Protein AF-A0A5P1FHE4-F1 (afdb_monomer)

Radius of gyration: 24.27 Å; Cα contacts (8 Å, |Δi|>4): 97; chains: 1; bounding box: 80×52×45 Å

Structure (mmCIF, N/CA/C/O backbone):
data_AF-A0A5P1FHE4-F1
#
_entry.id   AF-A0A5P1FHE4-F1
#
loop_
_atom_site.group_PDB
_atom_site.id
_atom_site.type_symbol
_atom_site.label_atom_id
_atom_site.label_alt_id
_atom_site.label_comp_id
_atom_site.label_asym_id
_atom_site.label_entity_id
_atom_site.label_seq_id
_atom_site.pdbx_PDB_ins_code
_atom_site.Cartn_x
_atom_site.Cartn_y
_atom_site.Cartn_z
_atom_site.occupancy
_atom_site.B_iso_or_equiv
_atom_site.auth_seq_id
_atom_site.auth_comp_id
_atom_site.auth_asym_id
_atom_site.auth_atom_id
_atom_site.pdbx_PDB_model_num
ATOM 1 N N . MET A 1 1 ? 59.623 37.593 -11.892 1.00 47.09 1 MET A N 1
ATOM 2 C CA . MET A 1 1 ? 59.371 37.856 -10.459 1.00 47.09 1 MET A CA 1
ATOM 3 C C . MET A 1 1 ? 58.126 38.721 -10.357 1.00 47.09 1 MET A C 1
ATOM 5 O O . MET A 1 1 ? 58.211 39.900 -10.664 1.00 47.09 1 MET A O 1
ATOM 9 N N . LEU A 1 2 ? 56.971 38.134 -10.038 1.00 45.03 2 LEU A N 1
ATOM 10 C CA . LEU A 1 2 ? 55.711 38.866 -9.871 1.00 45.03 2 LEU A CA 1
ATOM 11 C C . LEU A 1 2 ? 55.192 38.667 -8.441 1.00 45.03 2 LEU A C 1
ATOM 13 O O . LEU A 1 2 ? 55.354 37.600 -7.855 1.00 45.03 2 LEU A O 1
ATOM 17 N N . SER A 1 3 ? 54.663 39.766 -7.917 1.00 45.38 3 SER A N 1
ATOM 18 C CA . SER A 1 3 ? 54.450 40.171 -6.531 1.00 45.38 3 SER A CA 1
ATOM 19 C C . SER A 1 3 ? 53.705 39.247 -5.561 1.00 45.38 3 SER A C 1
ATOM 21 O O . SER A 1 3 ? 52.751 38.552 -5.891 1.00 45.38 3 SER A O 1
ATOM 23 N N . SER A 1 4 ? 54.125 39.422 -4.306 1.00 44.44 4 SER A N 1
ATOM 24 C CA . SER A 1 4 ? 53.423 39.254 -3.028 1.00 44.44 4 SER A CA 1
ATOM 25 C C . SER A 1 4 ? 52.000 39.847 -2.968 1.00 44.44 4 SER A C 1
ATOM 27 O O . SER A 1 4 ? 51.766 40.918 -3.526 1.00 44.44 4 SER A O 1
ATOM 29 N N . GLY A 1 5 ? 51.120 39.235 -2.155 1.00 37.31 5 GLY A N 1
ATOM 30 C CA . GLY A 1 5 ? 50.254 40.004 -1.240 1.00 37.31 5 GLY A CA 1
ATOM 31 C C . GLY A 1 5 ? 48.741 39.715 -1.202 1.00 37.31 5 GLY A C 1
ATOM 32 O O . GLY A 1 5 ? 47.981 40.350 -1.916 1.00 37.31 5 GLY A O 1
ATOM 33 N N . SER A 1 6 ? 48.335 38.841 -0.266 1.00 47.84 6 SER A N 1
ATOM 34 C CA . SER A 1 6 ? 47.162 38.867 0.649 1.00 47.84 6 SER A CA 1
ATOM 35 C C . SER A 1 6 ? 45.789 39.434 0.241 1.00 47.84 6 SER A C 1
ATOM 37 O O . SER A 1 6 ? 45.661 40.647 0.138 1.00 47.84 6 SER A O 1
ATOM 39 N N . ILE A 1 7 ? 44.724 38.611 0.363 1.00 46.81 7 ILE A N 1
ATOM 40 C CA . ILE A 1 7 ? 43.407 39.016 0.925 1.00 46.81 7 ILE A CA 1
ATOM 41 C C . ILE A 1 7 ? 42.761 37.849 1.722 1.00 46.81 7 ILE A C 1
ATOM 43 O O . ILE A 1 7 ? 42.724 36.712 1.262 1.00 46.81 7 ILE A O 1
ATOM 47 N N . LYS A 1 8 ? 42.272 38.161 2.935 1.00 48.72 8 LYS A N 1
ATOM 48 C CA . LYS A 1 8 ? 41.560 37.321 3.932 1.00 48.72 8 LYS A CA 1
ATOM 49 C C . LYS A 1 8 ? 40.030 37.410 3.730 1.00 48.72 8 LYS A C 1
ATOM 51 O O . LYS A 1 8 ? 39.574 38.412 3.187 1.00 48.72 8 LYS A O 1
ATOM 56 N N . PRO A 1 9 ? 39.220 36.472 4.259 1.00 43.25 9 PRO A N 1
ATOM 57 C CA . PRO A 1 9 ? 38.261 36.855 5.322 1.00 43.25 9 PRO A CA 1
ATOM 58 C C . PRO A 1 9 ? 38.108 35.750 6.399 1.00 43.25 9 PRO A C 1
ATOM 60 O O . PRO A 1 9 ? 38.096 34.566 6.092 1.00 43.25 9 PRO A O 1
ATOM 63 N N . ALA A 1 10 ? 38.210 36.038 7.700 1.00 40.41 10 ALA A N 1
ATOM 64 C CA . ALA A 1 10 ? 37.221 36.673 8.589 1.00 40.41 10 ALA A CA 1
ATOM 65 C C . ALA A 1 10 ? 36.029 35.763 8.992 1.00 40.41 10 ALA A C 1
ATOM 67 O O . ALA A 1 10 ? 35.029 35.646 8.295 1.00 40.41 10 ALA A O 1
ATOM 68 N N . GLN A 1 11 ? 36.222 35.134 10.158 1.00 45.56 11 GLN A N 1
ATOM 69 C CA . GLN A 1 11 ? 35.304 34.687 11.220 1.00 45.56 11 GLN A CA 1
ATOM 70 C C . GLN A 1 11 ? 33.775 34.776 11.034 1.00 45.56 11 GLN A C 1
ATOM 72 O O . GLN A 1 11 ? 33.212 35.838 10.779 1.00 45.56 11 GLN A O 1
ATOM 77 N N . LYS A 1 12 ? 33.092 33.704 11.466 1.00 40.78 12 LYS A N 1
ATOM 78 C CA . LYS A 1 12 ? 31.831 33.818 12.213 1.00 40.78 12 LYS A CA 1
ATOM 79 C C . LYS A 1 12 ? 31.747 32.743 13.299 1.00 40.78 12 LYS A C 1
ATOM 81 O O . LYS A 1 12 ? 31.550 31.566 13.020 1.00 40.78 12 LYS A O 1
ATOM 86 N N . GLU A 1 13 ? 31.922 33.179 14.542 1.00 41.50 13 GLU A N 1
ATOM 87 C CA . GLU A 1 13 ? 31.566 32.442 15.754 1.00 41.50 13 GLU A CA 1
ATOM 88 C C . GLU A 1 13 ? 30.076 32.073 15.773 1.00 41.50 13 GLU A C 1
ATOM 90 O O . GLU A 1 13 ? 29.226 32.896 15.426 1.00 41.50 13 GLU A O 1
ATOM 95 N N . ARG A 1 14 ? 29.761 30.891 16.321 1.00 39.88 14 ARG A N 1
ATOM 96 C CA . ARG A 1 14 ? 28.698 30.726 17.325 1.00 39.88 14 ARG A CA 1
ATOM 97 C C . ARG A 1 14 ? 28.901 29.434 18.134 1.00 39.88 14 ARG A C 1
ATOM 99 O O . ARG A 1 14 ? 29.094 28.356 17.585 1.00 39.88 14 ARG A O 1
ATOM 106 N N . LYS A 1 15 ? 28.905 29.619 19.455 1.00 41.56 15 LYS A N 1
ATOM 107 C CA . LYS A 1 15 ? 29.128 28.676 20.567 1.00 41.56 15 LYS A CA 1
ATOM 108 C C . LYS A 1 15 ? 27.853 27.843 20.920 1.00 41.56 15 LYS A C 1
ATOM 110 O O . LYS A 1 15 ? 26.819 28.074 20.298 1.00 41.56 15 LYS A O 1
ATOM 115 N N . PRO A 1 16 ? 27.922 26.879 21.876 1.00 47.75 16 PRO A N 1
ATOM 116 C CA . PRO A 1 16 ? 27.205 25.587 21.874 1.00 47.75 16 PRO A CA 1
ATOM 117 C C . PRO A 1 16 ? 26.012 25.459 22.865 1.00 47.75 16 PRO A C 1
ATOM 119 O O . PRO A 1 16 ? 25.664 26.420 23.543 1.00 47.75 16 PRO A O 1
ATOM 122 N N . LYS A 1 17 ? 25.503 24.212 23.000 1.00 37.53 17 LYS A N 1
ATOM 123 C CA . LYS A 1 17 ? 24.571 23.617 24.001 1.00 37.53 17 LYS A CA 1
ATOM 124 C C . LYS A 1 17 ? 23.071 23.939 23.883 1.00 37.53 17 LYS A C 1
ATOM 126 O O . LYS A 1 17 ? 22.661 25.051 24.192 1.00 37.53 17 LYS A O 1
ATOM 131 N N . LYS A 1 18 ? 22.248 22.893 23.686 1.00 38.94 18 LYS A N 1
ATOM 132 C CA . LYS A 1 18 ? 21.202 22.530 24.666 1.00 38.94 18 LYS A CA 1
ATOM 133 C C . LYS A 1 18 ? 20.704 21.087 24.493 1.00 38.94 18 LYS A C 1
ATOM 135 O O . LYS A 1 18 ? 19.988 20.762 23.556 1.00 38.94 18 LYS A O 1
ATOM 140 N N . GLU A 1 19 ? 21.119 20.264 25.444 1.00 44.25 19 GLU A N 1
ATOM 141 C CA . GLU A 1 19 ? 20.442 19.070 25.939 1.00 44.25 19 GLU A CA 1
ATOM 142 C C . GLU A 1 19 ? 18.941 19.333 26.154 1.00 44.25 19 GLU A C 1
ATOM 144 O O . GLU A 1 19 ? 18.550 20.370 26.699 1.00 44.25 19 GLU A O 1
ATOM 149 N N . ARG A 1 20 ? 18.104 18.396 25.711 1.00 39.34 20 ARG A N 1
ATOM 150 C CA . ARG A 1 20 ? 16.717 18.265 26.156 1.00 39.34 20 ARG A CA 1
ATOM 151 C C . ARG A 1 20 ? 16.397 16.779 26.246 1.00 39.34 20 ARG A C 1
ATOM 153 O O . ARG A 1 20 ? 15.884 16.178 25.311 1.00 39.34 20 ARG A O 1
ATOM 160 N N . GLU A 1 21 ? 16.746 16.208 27.391 1.00 45.41 21 GLU A N 1
ATOM 161 C CA . GLU A 1 21 ? 15.896 15.201 28.013 1.00 45.41 21 GLU A CA 1
ATOM 162 C C . GLU A 1 21 ? 14.549 15.850 28.362 1.00 45.41 21 GLU A C 1
ATOM 164 O O . GLU A 1 21 ? 14.500 16.919 28.973 1.00 45.41 21 GLU A O 1
ATOM 169 N N . ALA A 1 22 ? 13.472 15.214 27.914 1.00 43.12 22 ALA A N 1
ATOM 170 C CA . ALA A 1 22 ? 12.164 15.123 28.561 1.00 43.12 22 ALA A CA 1
ATOM 171 C C . ALA A 1 22 ? 11.358 14.157 27.676 1.00 43.12 22 ALA A C 1
ATOM 173 O O . ALA A 1 22 ? 11.101 14.455 26.514 1.00 43.12 22 ALA A O 1
ATOM 174 N N . SER A 1 23 ? 11.212 12.905 28.104 1.00 41.16 23 SER A N 1
ATOM 175 C CA . SER A 1 23 ? 10.053 12.461 28.888 1.00 41.16 23 SER A CA 1
ATOM 176 C C . SER A 1 23 ? 8.786 12.526 28.040 1.00 41.16 23 SER A C 1
ATOM 178 O O . SER A 1 23 ? 8.298 13.608 27.732 1.00 41.16 23 SER A O 1
ATOM 180 N N . ASP A 1 24 ? 8.245 11.379 27.655 1.00 38.88 24 ASP A N 1
ATOM 181 C CA . ASP A 1 24 ? 7.137 10.793 28.411 1.00 38.88 24 ASP A CA 1
ATOM 182 C C . ASP A 1 24 ? 6.469 9.693 27.583 1.00 38.88 24 ASP A C 1
ATOM 184 O O . ASP A 1 24 ? 6.219 9.820 26.383 1.00 38.88 24 ASP A O 1
ATOM 188 N N . GLU A 1 25 ? 6.234 8.587 28.267 1.00 43.66 25 GLU A N 1
ATOM 189 C CA . GLU A 1 25 ? 5.460 7.445 27.828 1.00 43.66 25 GLU A CA 1
ATOM 190 C C . GLU A 1 25 ? 4.029 7.862 27.427 1.00 43.66 25 GLU A C 1
ATOM 192 O O . GLU A 1 25 ? 3.481 8.859 27.884 1.00 43.66 25 GLU A O 1
ATOM 197 N N . SER A 1 26 ? 3.424 7.092 26.522 1.00 51.69 26 SER A N 1
ATOM 198 C CA . SER A 1 26 ? 2.076 7.311 25.976 1.00 51.69 26 SER A CA 1
ATOM 199 C C . SER A 1 26 ? 0.995 7.590 27.035 1.00 51.69 26 SER A C 1
ATOM 201 O O . SER A 1 26 ? 0.991 6.980 28.101 1.00 51.69 26 SER A O 1
ATOM 203 N N . PRO A 1 27 ? -0.091 8.284 26.640 1.00 46.00 27 PRO A N 1
ATOM 204 C CA . PRO A 1 27 ? -1.342 7.532 26.631 1.00 46.00 27 PRO A CA 1
ATOM 205 C C . PRO A 1 27 ? -2.223 7.759 25.397 1.00 46.00 27 PRO A C 1
ATOM 207 O O . PRO A 1 27 ? -2.288 8.816 24.774 1.00 46.00 27 PRO A O 1
ATOM 210 N N . ARG A 1 28 ? -2.950 6.683 25.093 1.00 54.78 28 ARG A N 1
ATOM 211 C CA . ARG A 1 28 ? -4.026 6.540 24.111 1.00 54.78 28 ARG A CA 1
ATOM 212 C C . ARG A 1 28 ? -5.101 7.641 24.208 1.00 54.78 28 ARG A C 1
ATOM 214 O O . ARG A 1 28 ? -5.369 8.165 25.283 1.00 54.78 28 ARG A O 1
ATOM 221 N N . LYS A 1 29 ? -5.850 7.759 23.100 1.00 45.12 29 LYS A N 1
ATOM 222 C CA . LYS A 1 29 ? -7.172 8.396 22.874 1.00 45.12 29 LYS A CA 1
ATOM 223 C C . LYS A 1 29 ? -7.194 9.854 22.396 1.00 45.12 29 LYS A C 1
ATOM 225 O O . LYS A 1 29 ? -7.227 10.793 23.179 1.00 45.12 29 LYS A O 1
ATOM 230 N N . GLY A 1 30 ? -7.440 9.972 21.088 1.00 53.28 30 GLY A N 1
ATOM 231 C CA . GLY A 1 30 ? -8.627 10.639 20.547 1.00 53.28 30 GLY A CA 1
ATOM 232 C C . GLY A 1 30 ? -8.643 12.164 20.572 1.00 53.28 30 GLY A C 1
ATOM 233 O O . GLY A 1 30 ? -8.885 12.774 21.608 1.00 53.28 30 GLY A O 1
ATOM 234 N N . LYS A 1 31 ? -8.567 12.787 19.389 1.00 41.91 31 LYS A N 1
ATOM 235 C CA . LYS A 1 31 ? -9.219 14.083 19.151 1.00 41.91 31 LYS A CA 1
ATOM 236 C C . LYS A 1 31 ? -9.384 14.373 17.663 1.00 41.91 31 LYS A C 1
ATOM 238 O O . LYS A 1 31 ? -8.453 14.713 16.948 1.00 41.91 31 LYS A O 1
ATOM 243 N N . ARG A 1 32 ? -10.644 14.280 17.247 1.00 52.12 32 ARG A N 1
ATOM 244 C CA . ARG A 1 32 ? -11.262 14.862 16.055 1.00 52.12 32 ARG A CA 1
ATOM 245 C C . ARG A 1 32 ? -10.774 16.305 15.846 1.00 52.12 32 ARG A C 1
ATOM 247 O O . ARG A 1 32 ? -11.351 17.236 16.401 1.00 52.12 32 ARG A O 1
ATOM 254 N N . GLN A 1 33 ? -9.723 16.498 15.050 1.00 47.84 33 GLN A N 1
ATOM 255 C CA . GLN A 1 33 ? -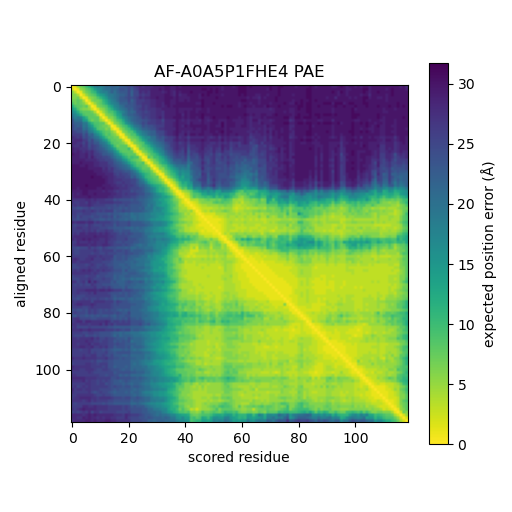9.310 17.824 14.593 1.00 47.84 33 GLN A CA 1
ATOM 256 C C . GLN A 1 33 ? -10.044 18.162 13.300 1.00 47.84 33 GLN A C 1
ATOM 258 O O . GLN A 1 33 ? -9.739 17.694 12.206 1.00 47.84 33 GLN A O 1
ATOM 263 N N . LYS A 1 34 ? -11.075 18.987 13.463 1.00 54.56 34 LYS A N 1
ATOM 264 C CA . LYS A 1 34 ? -11.760 19.667 12.376 1.00 54.56 34 LYS A CA 1
ATOM 265 C C . LYS A 1 34 ? -10.826 20.743 11.824 1.00 54.56 34 LYS A C 1
ATOM 267 O O . LYS A 1 34 ? -10.578 21.734 12.499 1.00 54.56 34 LYS A O 1
ATOM 272 N N . GLY A 1 35 ? -10.362 20.538 10.592 1.00 53.69 35 GLY A N 1
ATOM 273 C CA . GLY A 1 35 ? -9.774 21.592 9.766 1.00 53.69 35 GLY A CA 1
ATOM 274 C C . GLY A 1 35 ? -8.305 21.404 9.405 1.00 53.69 35 GLY A C 1
A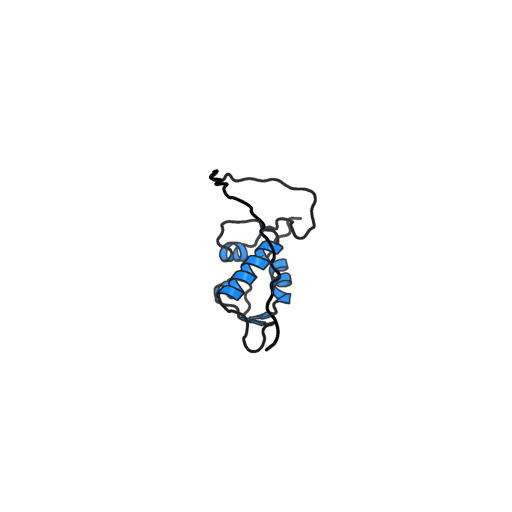TOM 275 O O . GLY A 1 35 ? -7.479 22.202 9.819 1.00 53.69 35 GLY A O 1
ATOM 276 N N . SER A 1 36 ? -7.981 20.410 8.579 1.00 44.53 36 SER A N 1
ATOM 277 C CA . SER A 1 36 ? -6.942 20.569 7.555 1.00 44.53 36 SER A CA 1
ATOM 278 C C . SER A 1 36 ? -7.050 19.428 6.550 1.00 44.53 36 SER A C 1
ATOM 280 O O . SER A 1 36 ? -6.916 18.280 6.939 1.00 44.53 36 SER A O 1
ATOM 282 N N . THR A 1 37 ? -7.312 19.760 5.283 1.00 51.31 37 THR A N 1
ATOM 283 C CA . THR A 1 37 ? -7.062 18.958 4.066 1.00 51.31 37 THR A CA 1
ATOM 284 C C . THR A 1 37 ? -7.455 17.466 4.114 1.00 51.31 37 THR A C 1
ATOM 286 O O . THR A 1 37 ? -6.846 16.661 4.802 1.00 51.31 37 THR A O 1
ATOM 289 N N . GLY A 1 38 ? -8.435 17.035 3.308 1.00 59.12 38 GLY A N 1
ATOM 290 C CA . GLY A 1 38 ? -8.963 15.651 3.295 1.00 59.12 38 GLY A CA 1
ATOM 291 C C . GLY A 1 38 ? -7.958 14.502 3.061 1.00 59.12 38 GLY A C 1
ATOM 292 O O . GLY A 1 38 ? -8.360 13.344 3.064 1.00 59.12 38 GLY A O 1
ATOM 293 N N . PHE A 1 39 ? -6.669 14.799 2.883 1.00 56.53 39 PHE A N 1
ATOM 294 C CA . PHE A 1 39 ? -5.559 13.848 2.828 1.00 56.53 39 PHE A CA 1
ATOM 295 C C . PHE A 1 39 ? -5.038 13.411 4.208 1.00 56.53 39 PHE A C 1
ATOM 297 O O . PHE A 1 39 ? -4.525 12.301 4.322 1.00 56.53 39 PHE A O 1
ATOM 304 N N . LEU A 1 40 ? -5.187 14.252 5.239 1.00 64.75 40 LEU A N 1
ATOM 305 C CA . LEU A 1 40 ? -4.776 13.963 6.622 1.00 64.75 40 LEU A CA 1
ATOM 306 C C . LEU A 1 40 ? -5.911 13.369 7.467 1.00 64.75 40 LEU A C 1
ATOM 308 O O . LEU A 1 40 ? -5.755 13.172 8.670 1.00 64.75 40 LEU A O 1
ATOM 312 N N . ALA A 1 41 ? -7.070 13.107 6.860 1.00 70.81 41 ALA A N 1
ATOM 313 C CA . ALA A 1 41 ? -8.180 12.486 7.562 1.00 70.81 41 ALA A CA 1
ATOM 314 C C . ALA A 1 41 ? -7.785 11.058 7.984 1.00 70.81 41 ALA A C 1
ATOM 316 O O . ALA A 1 41 ? -7.400 10.276 7.108 1.00 70.81 41 ALA A O 1
ATOM 317 N N . PRO A 1 42 ? -7.879 10.708 9.282 1.00 72.12 42 PRO A N 1
ATOM 318 C CA . PRO A 1 42 ? -7.665 9.338 9.722 1.00 72.12 42 PRO A CA 1
ATOM 319 C C . PRO A 1 42 ? -8.732 8.449 9.080 1.00 72.12 42 PRO A C 1
ATOM 321 O O . PRO A 1 42 ? -9.930 8.731 9.164 1.00 72.12 42 PRO A O 1
ATOM 324 N N . LEU A 1 43 ? -8.283 7.415 8.374 1.00 78.44 43 LEU A N 1
ATOM 325 C CA . LEU A 1 43 ? -9.127 6.440 7.698 1.00 78.44 43 LEU A CA 1
ATOM 326 C C . LEU A 1 43 ? -8.961 5.105 8.405 1.00 78.44 43 LEU A C 1
ATOM 328 O O . LEU A 1 43 ? -7.840 4.704 8.722 1.00 78.44 43 LEU A O 1
ATOM 332 N N . GLN A 1 44 ? -10.074 4.413 8.628 1.00 81.06 44 GLN A N 1
ATOM 333 C CA . GLN A 1 44 ? -10.016 3.059 9.155 1.00 81.06 44 GLN A CA 1
ATOM 334 C C . GLN A 1 44 ? -9.382 2.132 8.123 1.00 81.06 44 GLN A C 1
ATOM 336 O O . GLN A 1 44 ? -9.736 2.149 6.937 1.00 81.06 44 GLN A O 1
ATOM 341 N N . LEU A 1 45 ? -8.418 1.352 8.593 1.00 81.88 45 LEU A N 1
ATOM 342 C CA . LEU A 1 45 ? -7.650 0.424 7.782 1.00 81.88 45 LEU A CA 1
ATOM 343 C C . LEU A 1 45 ? -8.334 -0.945 7.793 1.00 81.88 45 LEU A C 1
ATOM 345 O O . LEU A 1 45 ? -8.855 -1.370 8.821 1.00 81.88 45 LEU A O 1
ATOM 349 N N . SER A 1 46 ? -8.314 -1.648 6.661 1.00 82.50 46 SER A N 1
ATOM 350 C CA . SER A 1 46 ? -8.683 -3.069 6.637 1.00 82.50 46 SER A CA 1
ATOM 351 C C . SER A 1 46 ? -7.705 -3.919 7.457 1.00 82.50 46 SER A C 1
ATOM 353 O O . SER A 1 46 ? -6.538 -3.552 7.618 1.00 82.50 46 SER A O 1
ATOM 355 N N . ASP A 1 47 ? -8.153 -5.088 7.922 1.00 82.12 47 ASP A N 1
ATOM 356 C CA . ASP A 1 47 ? -7.317 -6.025 8.684 1.00 82.12 47 ASP A CA 1
ATOM 357 C C . ASP A 1 47 ? -6.020 -6.403 7.963 1.00 82.12 47 ASP A C 1
ATOM 359 O O . ASP A 1 47 ? -4.971 -6.492 8.598 1.00 82.12 47 ASP A O 1
ATOM 363 N N . ALA A 1 48 ? -6.060 -6.566 6.638 1.00 82.06 48 ALA A N 1
ATOM 364 C CA . ALA A 1 48 ? -4.872 -6.846 5.833 1.00 82.06 48 ALA A CA 1
ATOM 365 C C . ALA A 1 48 ? -3.839 -5.710 5.933 1.00 82.06 48 ALA A C 1
ATOM 367 O O . ALA A 1 48 ? -2.654 -5.944 6.170 1.00 82.06 48 ALA A O 1
ATOM 368 N N . LEU A 1 49 ? -4.301 -4.461 5.837 1.00 81.31 49 LEU A N 1
ATOM 369 C CA . LEU A 1 49 ? -3.443 -3.282 5.909 1.00 81.31 49 LEU A CA 1
ATOM 370 C C . LEU A 1 49 ? -2.887 -3.058 7.319 1.00 81.31 49 LEU A C 1
ATOM 372 O O . LEU A 1 49 ? -1.716 -2.710 7.468 1.00 81.31 49 LEU A O 1
ATOM 376 N N . MET A 1 50 ? -3.693 -3.319 8.350 1.00 82.06 50 MET A N 1
ATOM 377 C CA . MET A 1 50 ? -3.236 -3.291 9.743 1.00 82.06 50 MET A CA 1
ATOM 378 C C . MET A 1 50 ? -2.158 -4.345 10.007 1.00 82.06 50 MET A C 1
ATOM 380 O O . MET A 1 50 ? -1.147 -4.032 10.636 1.00 82.06 50 MET A O 1
ATOM 384 N N . LYS A 1 51 ? -2.339 -5.572 9.499 1.00 84.00 51 LYS A N 1
ATOM 385 C CA . LYS A 1 51 ? -1.348 -6.653 9.615 1.00 84.00 51 LYS A CA 1
ATOM 386 C C . LYS A 1 51 ? -0.033 -6.296 8.931 1.00 84.00 51 LYS A C 1
ATOM 388 O O . LYS A 1 51 ? 1.017 -6.494 9.531 1.00 84.00 51 LYS A O 1
ATOM 393 N N . PHE A 1 52 ? -0.092 -5.722 7.727 1.00 84.38 52 PHE A N 1
ATOM 394 C CA . PHE A 1 52 ? 1.102 -5.288 6.999 1.00 84.38 52 PHE A CA 1
ATOM 395 C C . PHE A 1 52 ? 1.878 -4.202 7.756 1.00 84.38 52 PHE A C 1
ATOM 397 O O . PHE A 1 52 ? 3.095 -4.283 7.901 1.00 84.38 52 PHE A O 1
ATOM 404 N N . ILE A 1 53 ? 1.172 -3.185 8.256 1.00 82.31 53 ILE A N 1
ATOM 405 C CA . ILE A 1 53 ? 1.788 -2.073 8.989 1.00 82.31 53 ILE A CA 1
ATOM 406 C C . ILE A 1 53 ? 2.323 -2.541 10.350 1.00 82.31 53 ILE A C 1
ATOM 408 O O . ILE A 1 53 ? 3.321 -2.007 10.837 1.00 82.31 53 ILE A O 1
ATOM 412 N N . GLY A 1 54 ? 1.669 -3.523 10.982 1.00 72.75 54 GLY A N 1
ATOM 413 C CA . GLY A 1 54 ? 2.153 -4.201 12.188 1.00 72.75 54 GLY A CA 1
ATOM 414 C C . GLY A 1 54 ? 2.315 -3.297 13.415 1.00 72.75 54 GLY A C 1
ATOM 415 O O . GLY A 1 54 ? 2.840 -3.733 14.432 1.00 72.75 54 GLY A O 1
ATOM 416 N N . THR A 1 55 ? 1.878 -2.034 13.340 1.00 69.25 55 THR A N 1
ATOM 417 C CA . THR A 1 55 ? 2.116 -1.020 14.382 1.00 69.25 55 THR A CA 1
ATOM 418 C C . THR A 1 55 ? 0.958 -0.927 15.389 1.00 69.25 55 THR A C 1
ATOM 420 O O . THR A 1 55 ? 0.991 -0.109 16.302 1.00 69.25 55 THR A O 1
ATOM 423 N N . GLY A 1 56 ? -0.078 -1.766 15.242 1.00 67.12 56 GLY A N 1
ATOM 424 C CA . GLY A 1 56 ? -1.277 -1.749 16.094 1.00 67.12 56 GLY A CA 1
ATOM 425 C C . GLY A 1 56 ? -2.204 -0.551 15.848 1.00 67.12 56 GLY A C 1
ATOM 426 O O . GLY A 1 56 ? -3.128 -0.313 16.624 1.00 67.12 56 GLY A O 1
ATOM 427 N N . GLU A 1 57 ? -1.956 0.206 14.780 1.00 76.25 57 GLU A N 1
ATOM 428 C CA . GLU A 1 57 ? -2.746 1.368 14.385 1.00 76.25 57 GLU A CA 1
ATOM 429 C C . GLU A 1 57 ? -3.954 0.915 13.558 1.00 76.25 57 GLU A C 1
ATOM 431 O O . GLU A 1 57 ? -3.810 0.314 12.495 1.00 76.25 57 GLU A O 1
ATOM 436 N N . THR A 1 58 ? -5.157 1.205 14.055 1.00 74.94 58 THR A N 1
ATOM 437 C CA . THR A 1 58 ? -6.421 0.851 13.385 1.00 74.94 58 THR A CA 1
ATOM 438 C C . THR A 1 58 ? -6.929 1.939 12.444 1.00 74.94 58 THR A C 1
ATOM 440 O O . THR A 1 58 ? -7.797 1.708 11.601 1.00 74.94 58 THR A O 1
ATOM 443 N N . GLU A 1 59 ? -6.409 3.151 12.608 1.00 81.00 59 GLU A N 1
ATOM 444 C CA . GLU A 1 59 ? -6.759 4.322 11.824 1.00 81.00 59 GLU A CA 1
ATOM 445 C C . GLU A 1 59 ? -5.489 5.081 11.452 1.00 81.00 59 GLU A C 1
ATOM 447 O O . GLU A 1 59 ? -4.695 5.444 12.316 1.00 81.00 59 GLU A O 1
ATOM 452 N N . LEU A 1 60 ? -5.293 5.324 10.159 1.00 80.38 60 LEU A N 1
ATOM 453 C CA . LEU A 1 60 ? -4.189 6.144 9.673 1.00 80.38 60 LEU A CA 1
ATOM 454 C C . LEU A 1 60 ? -4.641 7.024 8.517 1.00 80.38 60 LEU A C 1
ATOM 456 O O . LEU A 1 60 ? -5.512 6.636 7.731 1.00 80.38 60 LEU A O 1
ATOM 460 N N . PRO A 1 61 ? -4.037 8.210 8.360 1.00 83.38 61 PRO A N 1
ATOM 461 C CA . PRO A 1 61 ? -4.228 8.984 7.155 1.00 83.38 61 PRO A CA 1
ATOM 462 C C . PRO A 1 61 ? -3.605 8.247 5.970 1.00 83.38 61 PRO A C 1
ATOM 464 O O . PRO A 1 61 ? -2.534 7.637 6.055 1.00 83.38 61 PRO A O 1
ATOM 467 N N . ARG A 1 62 ? -4.260 8.360 4.814 1.00 81.19 62 ARG A N 1
ATOM 468 C CA . ARG A 1 62 ? -3.807 7.726 3.570 1.00 81.19 62 ARG A CA 1
ATOM 469 C C . ARG A 1 62 ? -2.354 8.054 3.241 1.00 81.19 62 ARG A C 1
ATOM 471 O O . ARG A 1 62 ? -1.640 7.198 2.728 1.00 81.19 62 ARG A O 1
ATOM 478 N N . SER A 1 63 ? -1.923 9.285 3.511 1.00 82.31 63 SER A N 1
ATOM 479 C CA . SER A 1 63 ? -0.551 9.717 3.258 1.00 82.31 63 SER A CA 1
ATOM 480 C C . SER A 1 63 ? 0.477 8.888 4.020 1.00 82.31 63 SER A C 1
ATOM 482 O O . SER A 1 63 ? 1.507 8.557 3.443 1.00 82.31 63 SER A O 1
ATOM 484 N N . ASP A 1 64 ? 0.217 8.540 5.280 1.00 85.50 64 ASP A N 1
ATOM 485 C CA . ASP A 1 64 ? 1.194 7.804 6.087 1.00 85.50 64 ASP A CA 1
ATOM 486 C C . ASP A 1 64 ? 1.235 6.330 5.711 1.00 85.50 64 ASP A C 1
ATOM 488 O O . ASP A 1 64 ? 2.320 5.771 5.581 1.00 85.50 64 ASP A O 1
ATOM 492 N N . VAL A 1 65 ? 0.087 5.735 5.383 1.00 84.50 65 VAL A N 1
ATOM 493 C CA . VAL A 1 65 ? 0.037 4.383 4.814 1.00 84.50 65 VAL A CA 1
ATOM 494 C C . VAL A 1 65 ? 0.844 4.294 3.516 1.00 84.50 65 VAL A C 1
ATOM 496 O O . VAL A 1 65 ? 1.688 3.414 3.361 1.00 84.50 65 VAL A O 1
ATOM 499 N N . VAL A 1 66 ? 0.613 5.230 2.587 1.00 84.69 66 VAL A N 1
ATOM 500 C CA . VAL A 1 66 ? 1.346 5.288 1.314 1.00 84.69 66 VAL A CA 1
ATOM 501 C C . VAL A 1 66 ? 2.848 5.421 1.564 1.00 84.69 66 VAL A C 1
ATOM 503 O O . VAL A 1 66 ? 3.621 4.711 0.928 1.00 84.69 66 VAL A O 1
ATOM 506 N N . LYS A 1 67 ? 3.271 6.291 2.492 1.00 85.88 67 LYS A N 1
ATOM 507 C CA . LYS A 1 67 ? 4.691 6.437 2.851 1.00 85.88 67 LYS A CA 1
ATOM 508 C C . LYS A 1 67 ? 5.277 5.133 3.380 1.00 85.88 67 LYS A C 1
ATOM 510 O O . LYS A 1 67 ? 6.282 4.695 2.841 1.00 85.88 67 LYS A O 1
ATOM 515 N N . ARG A 1 68 ? 4.625 4.481 4.351 1.00 86.81 68 ARG A N 1
ATOM 516 C CA . ARG A 1 68 ? 5.092 3.208 4.932 1.00 86.81 68 ARG A CA 1
ATOM 517 C C . ARG A 1 68 ? 5.275 2.128 3.867 1.00 86.81 68 ARG A C 1
ATOM 519 O O . ARG A 1 68 ? 6.291 1.445 3.866 1.00 86.81 68 ARG A O 1
ATOM 526 N N . ILE A 1 69 ? 4.336 2.016 2.928 1.00 87.31 69 ILE A N 1
ATOM 527 C CA . ILE A 1 69 ? 4.443 1.073 1.806 1.00 87.31 69 ILE A CA 1
ATOM 528 C C . ILE A 1 69 ? 5.605 1.446 0.883 1.00 87.31 69 ILE A C 1
ATOM 530 O O . ILE A 1 69 ? 6.387 0.580 0.508 1.00 87.31 69 ILE A O 1
ATOM 534 N N . TRP A 1 70 ? 5.770 2.725 0.538 1.00 87.25 70 TRP A N 1
ATOM 535 C CA . TRP A 1 70 ? 6.901 3.171 -0.280 1.00 87.25 70 TRP A CA 1
ATOM 536 C C . TRP A 1 70 ? 8.250 2.947 0.391 1.00 87.25 70 TRP A C 1
ATOM 538 O O . TRP A 1 70 ? 9.207 2.579 -0.288 1.00 87.25 70 TRP A O 1
ATOM 548 N N . ASP A 1 71 ? 8.341 3.191 1.692 1.00 90.38 71 ASP A N 1
ATOM 549 C CA . ASP A 1 71 ? 9.548 2.944 2.471 1.00 90.38 71 ASP A CA 1
ATOM 550 C C . ASP A 1 71 ? 9.865 1.449 2.495 1.00 90.38 71 ASP A C 1
ATOM 552 O O . ASP A 1 71 ? 10.992 1.085 2.173 1.00 90.38 71 ASP A O 1
ATOM 556 N N . TYR A 1 72 ? 8.860 0.587 2.686 1.00 90.50 72 TYR A N 1
ATOM 557 C CA . TYR A 1 72 ? 9.020 -0.864 2.570 1.00 90.50 72 TYR A CA 1
ATOM 558 C C . TYR A 1 72 ? 9.503 -1.300 1.178 1.00 90.50 72 TYR A C 1
ATOM 560 O O . TYR A 1 72 ? 10.461 -2.061 1.067 1.00 90.50 72 TYR A O 1
ATOM 568 N N . ILE A 1 73 ? 8.884 -0.787 0.109 1.00 89.12 73 ILE A N 1
ATOM 569 C CA . ILE A 1 73 ? 9.261 -1.085 -1.284 1.00 89.12 73 ILE A CA 1
ATOM 570 C C . ILE A 1 73 ? 10.717 -0.694 -1.551 1.00 89.12 73 ILE A C 1
ATOM 572 O O . ILE A 1 73 ? 11.444 -1.439 -2.205 1.00 89.12 73 ILE A O 1
ATOM 576 N N . LYS A 1 74 ? 11.146 0.481 -1.075 1.00 87.44 74 LYS A N 1
ATOM 577 C CA . LYS A 1 74 ? 12.520 0.970 -1.253 1.00 87.44 74 LYS A CA 1
ATOM 578 C C . LYS A 1 74 ? 13.519 0.163 -0.425 1.00 87.44 74 LYS A C 1
ATOM 580 O O . LYS A 1 74 ? 14.564 -0.196 -0.950 1.00 87.44 74 LYS A O 1
ATOM 585 N N . GLU A 1 75 ? 13.196 -0.138 0.830 1.00 90.69 75 GLU A N 1
ATOM 586 C CA . GLU A 1 75 ? 14.052 -0.915 1.735 1.00 90.69 75 GLU A CA 1
ATOM 587 C C . GLU A 1 75 ? 14.279 -2.342 1.217 1.00 90.69 75 GLU A C 1
ATOM 589 O O . GLU A 1 75 ? 15.406 -2.830 1.199 1.00 90.69 75 GLU A O 1
ATOM 594 N N . ASN A 1 76 ? 13.227 -2.969 0.688 1.00 89.81 76 ASN A N 1
ATOM 595 C CA . ASN A 1 76 ? 13.277 -4.321 0.130 1.00 89.81 76 ASN A CA 1
ATOM 596 C C . ASN A 1 76 ? 13.658 -4.349 -1.360 1.00 89.81 76 ASN A C 1
ATOM 598 O O . ASN A 1 76 ? 13.682 -5.416 -1.964 1.00 89.81 76 ASN A O 1
ATOM 602 N N . ASN A 1 77 ? 13.972 -3.193 -1.959 1.00 88.31 77 ASN A N 1
ATOM 603 C CA . ASN A 1 77 ? 14.336 -3.057 -3.374 1.00 88.31 77 ASN A CA 1
ATOM 604 C C . ASN A 1 77 ? 13.331 -3.737 -4.326 1.00 88.31 77 ASN A C 1
ATOM 6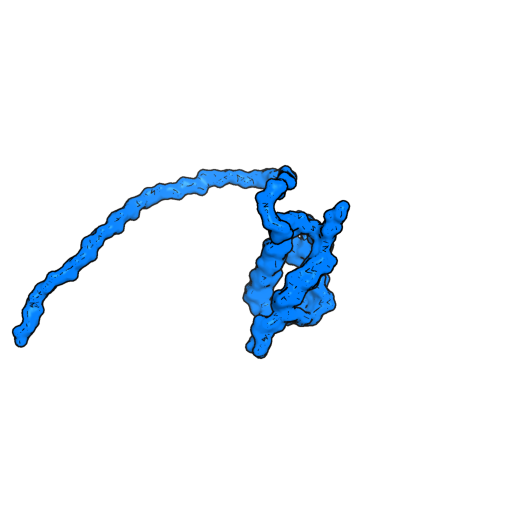06 O O . ASN A 1 77 ? 13.706 -4.334 -5.329 1.00 88.31 77 ASN A O 1
ATOM 610 N N . LEU A 1 78 ? 12.037 -3.608 -4.027 1.00 89.62 78 LEU A 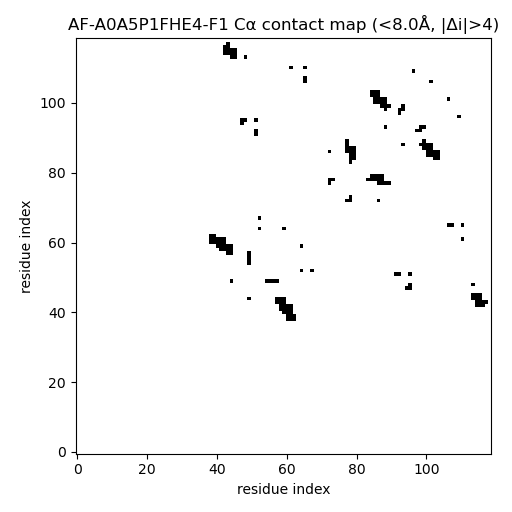N 1
ATOM 611 C CA . LEU A 1 78 ? 10.936 -4.235 -4.768 1.00 89.62 78 LEU A CA 1
ATOM 612 C C . LEU A 1 78 ? 10.571 -3.495 -6.067 1.00 89.62 78 LEU A C 1
ATOM 614 O O . LEU A 1 78 ? 9.550 -3.780 -6.688 1.00 89.62 78 LEU A O 1
ATOM 618 N N . GLN A 1 79 ? 11.367 -2.506 -6.474 1.00 89.75 79 GLN A N 1
ATOM 619 C CA . GLN A 1 79 ? 11.196 -1.841 -7.764 1.00 89.75 79 GLN A CA 1
ATOM 620 C C . GLN A 1 79 ? 11.789 -2.707 -8.866 1.00 89.75 79 GLN A C 1
ATOM 622 O O . GLN A 1 79 ? 12.915 -3.189 -8.744 1.00 89.75 79 GLN A O 1
ATOM 627 N N . ASP A 1 80 ? 11.048 -2.857 -9.958 1.00 87.31 80 ASP A N 1
ATOM 628 C CA . ASP A 1 80 ? 11.533 -3.605 -11.105 1.00 87.31 80 ASP A CA 1
ATOM 629 C C . ASP A 1 80 ? 12.742 -2.874 -11.744 1.00 87.31 80 ASP A C 1
ATOM 631 O O . ASP A 1 80 ? 12.675 -1.663 -12.005 1.00 87.31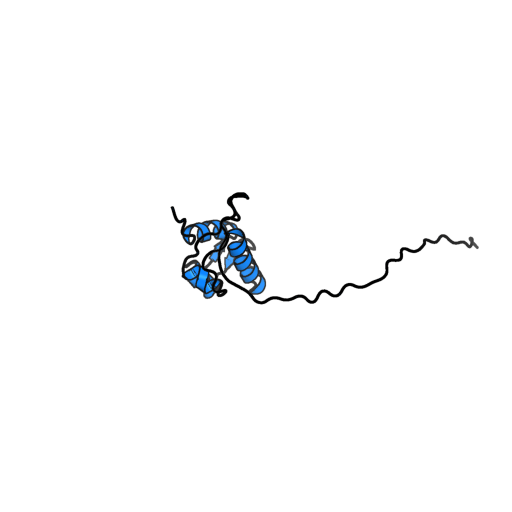 80 ASP A O 1
ATOM 635 N N . PRO A 1 81 ? 13.880 -3.565 -11.961 1.00 86.62 81 PRO A N 1
ATOM 636 C CA . PRO A 1 81 ? 15.087 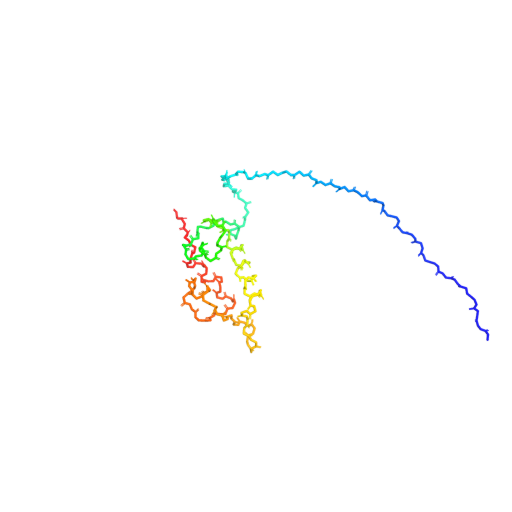-2.949 -12.507 1.00 86.62 81 PRO A CA 1
ATOM 637 C C . PRO A 1 81 ? 14.958 -2.576 -13.991 1.00 86.62 81 PRO A C 1
ATOM 639 O O . PRO A 1 81 ? 15.664 -1.673 -14.443 1.00 86.62 81 PRO A O 1
ATOM 642 N N . ALA A 1 82 ? 14.074 -3.242 -14.741 1.00 87.88 82 ALA A N 1
ATOM 643 C CA . ALA A 1 82 ? 13.766 -2.914 -16.128 1.00 87.88 82 ALA A CA 1
ATOM 644 C C . ALA A 1 82 ? 12.747 -1.767 -16.208 1.00 87.88 82 ALA A C 1
ATOM 646 O O . ALA A 1 82 ? 12.922 -0.838 -16.996 1.00 87.88 82 ALA A O 1
ATOM 647 N N . ASP A 1 83 ? 11.739 -1.782 -15.333 1.00 86.06 83 ASP A N 1
ATOM 648 C CA . ASP A 1 83 ? 10.686 -0.770 -15.269 1.00 86.06 83 ASP A CA 1
ATOM 649 C C . ASP A 1 83 ? 10.522 -0.200 -13.855 1.00 86.06 83 ASP A C 1
ATOM 651 O O . ASP A 1 83 ? 9.667 -0.628 -13.086 1.00 86.06 83 ASP A O 1
ATOM 655 N N . LYS A 1 84 ? 11.224 0.896 -13.536 1.00 81.00 84 LYS A N 1
ATOM 656 C CA . LYS A 1 84 ? 11.132 1.586 -12.222 1.00 81.00 84 LYS A CA 1
ATOM 657 C C . LYS A 1 84 ? 9.728 2.084 -11.835 1.00 81.00 84 LYS A C 1
ATOM 659 O O . LYS A 1 84 ? 9.529 2.651 -10.762 1.00 81.00 84 LYS A O 1
ATOM 664 N N . ARG A 1 85 ? 8.756 1.964 -12.739 1.00 86.12 85 ARG A N 1
ATOM 665 C CA . ARG A 1 85 ? 7.340 2.273 -12.502 1.00 86.12 85 ARG A CA 1
ATOM 666 C C . ARG A 1 85 ? 6.588 1.091 -11.896 1.00 86.12 85 ARG A C 1
ATOM 668 O O . ARG A 1 85 ? 5.563 1.319 -11.249 1.00 86.12 85 ARG A O 1
ATOM 675 N N . ASN A 1 86 ? 7.076 -0.123 -12.123 1.00 90.06 86 ASN A N 1
ATOM 676 C CA . ASN A 1 86 ? 6.497 -1.365 -11.655 1.00 90.06 86 ASN A CA 1
ATOM 677 C C . ASN A 1 86 ? 7.141 -1.769 -10.334 1.00 90.06 86 ASN A C 1
ATOM 679 O O . ASN A 1 86 ? 8.343 -1.618 -10.114 1.00 90.06 86 ASN A O 1
ATOM 683 N N . ILE A 1 87 ? 6.295 -2.249 -9.439 1.00 90.75 87 ILE A N 1
ATOM 684 C CA . ILE A 1 87 ? 6.667 -2.712 -8.115 1.00 90.75 87 ILE A CA 1
ATOM 685 C C . ILE A 1 87 ? 6.276 -4.178 -8.058 1.00 90.75 87 ILE A C 1
ATOM 687 O O . ILE A 1 87 ? 5.110 -4.525 -8.262 1.00 90.75 87 ILE A O 1
ATOM 691 N N . ILE A 1 88 ? 7.274 -5.018 -7.823 1.00 90.44 88 ILE A N 1
ATOM 692 C CA . ILE A 1 88 ? 7.130 -6.459 -7.674 1.00 90.44 88 ILE A CA 1
ATOM 693 C C . ILE A 1 88 ? 6.667 -6.705 -6.244 1.00 90.44 88 ILE A C 1
ATOM 695 O O . ILE A 1 88 ? 7.331 -6.304 -5.291 1.00 90.44 88 ILE A O 1
ATOM 699 N N . CYS A 1 89 ? 5.507 -7.328 -6.079 1.00 90.06 89 CYS A N 1
ATOM 700 C CA . CYS A 1 89 ? 4.997 -7.610 -4.747 1.00 90.06 89 CYS A CA 1
ATOM 701 C C . CYS A 1 89 ? 5.744 -8.806 -4.162 1.00 90.06 89 CYS A C 1
ATOM 703 O O . CYS A 1 89 ? 5.842 -9.858 -4.796 1.00 90.06 89 CYS A O 1
ATOM 705 N N . ASP A 1 90 ? 6.253 -8.646 -2.946 1.00 90.38 90 ASP A N 1
ATOM 706 C CA . ASP A 1 90 ? 6.713 -9.761 -2.127 1.00 90.38 90 ASP A CA 1
ATOM 707 C C . ASP A 1 90 ? 5.517 -10.472 -1.479 1.00 90.38 90 ASP A C 1
ATOM 709 O O . ASP A 1 90 ? 4.366 -10.098 -1.694 1.00 90.38 90 ASP A O 1
ATOM 713 N N . GLU A 1 91 ? 5.772 -11.482 -0.651 1.00 88.38 91 GLU A N 1
ATOM 714 C CA . GLU A 1 91 ? 4.711 -12.210 0.056 1.00 88.38 91 GLU A CA 1
ATOM 715 C C . GLU A 1 91 ? 3.820 -11.273 0.889 1.00 88.38 91 GLU A C 1
ATOM 717 O O . GLU A 1 91 ? 2.599 -11.387 0.828 1.00 88.38 91 GLU A O 1
ATOM 722 N N . LYS A 1 92 ? 4.390 -10.270 1.574 1.00 85.62 92 LYS A N 1
ATOM 723 C CA . LYS A 1 92 ? 3.606 -9.339 2.403 1.00 85.62 92 LYS A CA 1
ATOM 724 C C . LYS A 1 92 ? 2.741 -8.387 1.581 1.00 85.62 92 LYS A C 1
ATOM 726 O O . LYS A 1 92 ? 1.597 -8.122 1.946 1.00 85.62 92 LYS A O 1
ATOM 731 N N . LEU A 1 93 ? 3.270 -7.846 0.483 1.00 87.12 93 LEU A N 1
ATOM 732 C CA . LEU A 1 93 ? 2.496 -6.995 -0.421 1.00 87.12 93 LEU A CA 1
ATOM 733 C C . LEU A 1 93 ? 1.450 -7.800 -1.193 1.00 87.12 93 LEU A C 1
ATOM 735 O O . LEU A 1 93 ? 0.368 -7.273 -1.444 1.00 87.12 93 LEU A O 1
ATOM 739 N N . LYS A 1 94 ? 1.735 -9.064 -1.526 1.00 87.94 94 LYS A N 1
ATOM 740 C CA . LYS A 1 94 ? 0.767 -9.987 -2.131 1.00 87.94 94 LYS A CA 1
ATOM 741 C C . LYS A 1 94 ? -0.368 -10.312 -1.170 1.00 87.94 94 LYS A C 1
ATOM 743 O O . LYS A 1 94 ? -1.514 -10.265 -1.584 1.00 87.94 94 LYS A O 1
ATOM 748 N N . GLU A 1 95 ? -0.091 -10.566 0.105 1.00 86.06 95 GLU A N 1
ATOM 749 C CA . GLU A 1 95 ? -1.147 -10.749 1.113 1.00 86.06 95 GLU A CA 1
ATOM 750 C C . GLU A 1 95 ? -2.008 -9.493 1.298 1.00 86.06 95 GLU A C 1
ATOM 752 O O . GLU A 1 95 ? -3.193 -9.588 1.613 1.00 86.06 95 GLU A O 1
ATOM 757 N N . LEU A 1 96 ? -1.418 -8.308 1.108 1.00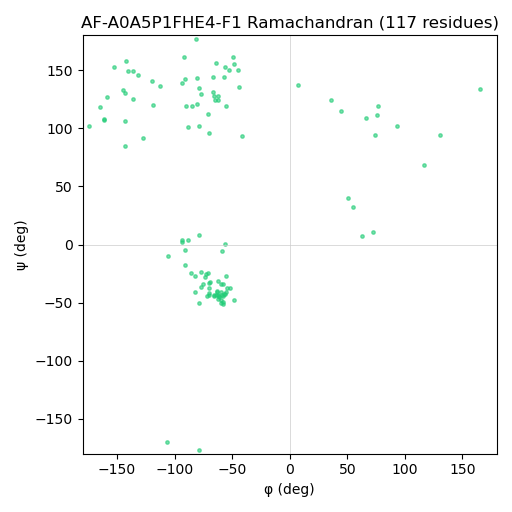 84.62 96 LEU A N 1
ATOM 758 C CA . LEU A 1 96 ? -2.123 -7.042 1.260 1.00 84.62 96 LEU A CA 1
ATOM 759 C C . LEU A 1 96 ? -2.994 -6.687 0.051 1.00 84.62 96 LEU A C 1
ATOM 761 O O . LEU A 1 96 ? -4.141 -6.277 0.218 1.00 84.62 96 LEU A O 1
ATOM 765 N N . PHE A 1 97 ? -2.415 -6.751 -1.147 1.00 84.50 97 PHE A N 1
ATOM 766 C CA . PHE A 1 97 ? -3.028 -6.256 -2.378 1.00 84.50 97 PHE A CA 1
ATOM 767 C C . PHE A 1 97 ? -3.547 -7.363 -3.296 1.00 84.50 97 PHE A C 1
ATOM 769 O O . PHE A 1 97 ? -4.215 -7.044 -4.275 1.00 84.50 97 PHE A O 1
ATOM 776 N N . GLU A 1 98 ? -3.226 -8.627 -3.009 1.00 84.81 98 GLU A N 1
ATOM 777 C CA . GLU A 1 98 ? -3.613 -9.811 -3.791 1.00 84.81 98 GLU A CA 1
ATOM 778 C C . GLU A 1 98 ? -3.195 -9.718 -5.270 1.00 84.81 98 GLU A C 1
ATOM 780 O O . GLU A 1 98 ? -3.864 -10.226 -6.168 1.00 84.81 98 GLU A O 1
ATOM 785 N N . VAL A 1 99 ? -2.068 -9.049 -5.538 1.00 85.88 99 VAL A N 1
ATOM 786 C CA . VAL A 1 99 ? -1.501 -8.860 -6.882 1.00 85.88 99 VAL A CA 1
ATOM 787 C C . VAL A 1 99 ? -0.018 -9.203 -6.895 1.00 85.88 99 VAL A C 1
ATOM 789 O O . VAL A 1 99 ? 0.698 -8.927 -5.938 1.00 85.88 99 VAL A O 1
ATOM 792 N N . ASP A 1 100 ? 0.465 -9.760 -8.005 1.00 87.00 100 ASP A N 1
ATOM 793 C CA . ASP A 1 100 ? 1.882 -10.106 -8.168 1.00 87.00 100 ASP A CA 1
ATOM 794 C C . ASP A 1 100 ? 2.780 -8.892 -8.421 1.00 87.00 100 ASP A C 1
ATOM 796 O O . ASP A 1 100 ? 3.929 -8.852 -7.982 1.00 87.00 100 ASP A O 1
ATOM 800 N N . TYR A 1 101 ? 2.262 -7.891 -9.128 1.00 88.06 101 TYR A N 1
ATOM 801 C CA . TYR A 1 101 ? 2.938 -6.627 -9.385 1.00 88.06 101 TYR A CA 1
ATOM 802 C C . TYR A 1 101 ? 1.905 -5.521 -9.588 1.00 88.06 101 TYR A C 1
ATOM 804 O O . TYR A 1 101 ? 0.784 -5.758 -10.041 1.00 88.06 101 TYR A O 1
ATOM 812 N N . PHE A 1 102 ? 2.283 -4.285 -9.280 1.00 88.50 102 PHE A N 1
ATOM 813 C CA . PHE A 1 102 ? 1.465 -3.116 -9.581 1.00 88.50 102 PHE A CA 1
ATOM 814 C C . PHE A 1 102 ? 2.333 -1.936 -10.001 1.00 88.50 102 PHE A C 1
ATOM 816 O O . PHE A 1 102 ? 3.512 -1.836 -9.669 1.00 88.50 102 PHE A O 1
ATOM 823 N N . THR A 1 103 ? 1.737 -0.985 -10.713 1.00 88.69 103 THR A N 1
ATOM 824 C CA . THR A 1 103 ? 2.397 0.286 -11.020 1.00 88.69 103 THR A CA 1
ATOM 825 C C . THR A 1 103 ? 2.306 1.232 -9.820 1.00 88.69 103 THR A C 1
ATOM 827 O O . THR A 1 103 ? 1.268 1.302 -9.161 1.00 88.69 103 THR A O 1
ATOM 830 N N . GLY A 1 104 ? 3.346 2.027 -9.551 1.00 81.62 104 GLY A N 1
ATOM 831 C CA . GLY A 1 104 ? 3.406 2.921 -8.380 1.00 81.62 104 GLY A CA 1
ATOM 832 C C . GLY A 1 104 ? 2.243 3.914 -8.243 1.00 81.62 104 GLY A C 1
ATOM 833 O O . GLY A 1 104 ? 1.860 4.274 -7.130 1.00 81.62 104 GLY A O 1
ATOM 834 N N . PHE A 1 105 ? 1.610 4.308 -9.349 1.00 80.75 105 PHE A N 1
ATOM 835 C CA . PHE A 1 105 ? 0.412 5.159 -9.331 1.00 80.75 105 PHE A CA 1
ATOM 836 C C . PHE A 1 105 ? -0.848 4.414 -8.853 1.00 80.75 105 PHE A C 1
ATOM 838 O O . PHE A 1 105 ? -1.771 5.023 -8.305 1.00 80.75 105 PHE A O 1
ATOM 845 N N . THR A 1 106 ? -0.875 3.091 -9.007 1.00 85.31 106 THR A N 1
ATOM 846 C CA . THR A 1 106 ? -2.002 2.224 -8.654 1.00 85.31 106 THR A CA 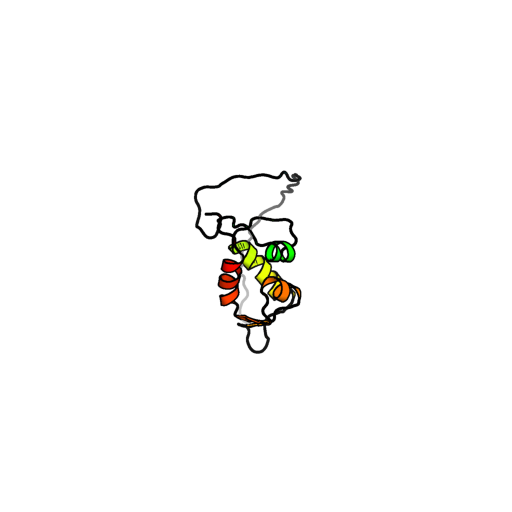1
ATOM 847 C C . THR A 1 106 ? -2.080 1.971 -7.148 1.00 85.31 106 THR A C 1
ATOM 849 O O . THR A 1 106 ? -3.187 1.795 -6.650 1.00 85.31 106 THR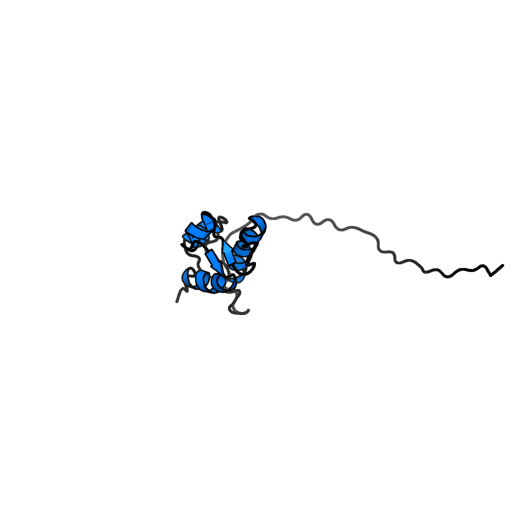 A O 1
ATOM 852 N N . VAL A 1 107 ? -0.972 2.087 -6.392 1.00 83.12 107 VAL A N 1
ATOM 853 C CA . VAL A 1 107 ? -0.937 1.969 -4.909 1.00 83.12 107 VAL A CA 1
ATOM 854 C C . VAL A 1 107 ? -2.022 2.813 -4.259 1.00 83.12 107 VAL A C 1
ATOM 856 O O . VAL A 1 107 ? -2.797 2.356 -3.427 1.00 83.12 107 VAL A O 1
ATOM 859 N N . SER A 1 108 ? -2.114 4.067 -4.693 1.00 81.06 108 SER A N 1
ATOM 860 C CA . SER A 1 108 ? -3.108 5.015 -4.211 1.00 81.06 108 SER A CA 1
ATOM 861 C C . SER A 1 108 ? -4.538 4.495 -4.419 1.00 81.06 108 SER A C 1
ATOM 863 O O . SER A 1 108 ? -5.397 4.615 -3.543 1.00 81.06 108 SER A O 1
ATOM 865 N N . LYS A 1 109 ? -4.810 3.912 -5.587 1.00 83.62 109 LYS A N 1
ATOM 866 C CA . LYS A 1 109 ? -6.125 3.379 -5.944 1.00 83.62 109 LYS A CA 1
ATOM 867 C C . LYS A 1 109 ? -6.433 2.095 -5.169 1.00 83.62 109 LYS A C 1
ATOM 869 O O . LYS A 1 109 ? -7.522 2.018 -4.610 1.00 83.62 109 LYS A O 1
ATOM 874 N N . LEU A 1 110 ? -5.474 1.173 -5.061 1.00 83.81 110 LEU A N 1
ATOM 875 C CA . LEU A 1 110 ? -5.597 -0.066 -4.283 1.00 83.81 110 LEU A CA 1
ATOM 876 C C . LEU A 1 110 ? -5.915 0.250 -2.825 1.00 83.81 110 LEU A C 1
ATOM 878 O O . LEU A 1 110 ? -6.936 -0.178 -2.304 1.00 83.81 110 LEU A O 1
ATOM 882 N N . LEU A 1 111 ? -5.138 1.138 -2.206 1.00 81.00 111 LEU A N 1
ATOM 883 C CA . LEU A 1 111 ? -5.387 1.569 -0.834 1.00 81.00 111 LEU A CA 1
ATOM 884 C C . LEU A 1 111 ? -6.779 2.174 -0.638 1.00 81.00 111 LEU A C 1
ATOM 886 O O . LEU A 1 111 ? -7.387 1.970 0.403 1.00 81.00 111 LEU A O 1
ATOM 890 N N . THR A 1 112 ? -7.320 2.869 -1.646 1.00 78.44 112 THR A N 1
ATOM 891 C CA . THR A 1 112 ? -8.692 3.407 -1.575 1.00 78.44 112 THR A CA 1
ATOM 892 C C . THR A 1 112 ? -9.735 2.311 -1.370 1.00 78.44 112 THR A C 1
ATOM 894 O O . THR A 1 112 ? -10.717 2.566 -0.684 1.00 78.44 112 THR A O 1
ATOM 897 N N . ALA A 1 113 ? -9.528 1.118 -1.935 1.00 78.50 113 ALA A N 1
ATOM 898 C CA . ALA A 1 113 ? -10.421 -0.025 -1.752 1.00 78.50 113 ALA A CA 1
ATOM 899 C C . ALA A 1 113 ? -10.300 -0.648 -0.349 1.00 78.50 113 ALA A C 1
ATOM 901 O O . ALA A 1 113 ? -11.278 -1.172 0.173 1.00 78.50 113 ALA A O 1
ATOM 902 N N . HIS A 1 114 ? -9.127 -0.529 0.279 1.00 76.94 114 HIS A N 1
ATOM 903 C CA . HIS A 1 114 ? -8.846 -1.051 1.621 1.00 76.94 114 HIS A CA 1
ATOM 904 C C . HIS A 1 114 ? -9.119 -0.048 2.755 1.00 76.94 114 HIS A C 1
ATOM 906 O O . HIS A 1 114 ? -8.993 -0.411 3.927 1.00 76.94 114 HIS A O 1
ATOM 912 N N . PHE A 1 115 ? -9.476 1.202 2.436 1.00 79.38 115 PHE A N 1
ATOM 913 C CA . PHE A 1 115 ? -9.911 2.187 3.425 1.00 79.38 115 PHE A CA 1
ATOM 914 C C . PHE A 1 115 ? -11.423 2.118 3.616 1.00 79.38 115 PHE A C 1
ATOM 916 O O . PHE A 1 115 ? -12.199 2.416 2.704 1.00 79.38 115 PHE A O 1
ATOM 923 N N . ILE A 1 116 ? -11.850 1.813 4.839 1.00 76.00 116 ILE A N 1
ATOM 924 C CA . ILE A 1 116 ? -13.263 1.836 5.203 1.00 76.00 116 ILE A CA 1
ATOM 925 C C . ILE A 1 116 ? -13.643 3.300 5.435 1.00 76.00 116 ILE A C 1
ATOM 927 O O . ILE A 1 116 ? -13.335 3.896 6.470 1.00 76.00 116 ILE A O 1
ATOM 931 N N . LYS A 1 117 ? -14.312 3.918 4.454 1.00 62.59 117 LYS A N 1
ATOM 932 C CA . LYS A 1 117 ? -15.008 5.188 4.686 1.00 62.59 117 LYS A CA 1
ATOM 933 C C . LYS A 1 117 ? -16.214 4.900 5.573 1.00 62.59 117 LYS A C 1
ATOM 935 O O . LYS A 1 117 ? -17.267 4.515 5.072 1.00 62.59 117 LYS A O 1
ATOM 940 N N . MET A 1 118 ? -16.056 5.098 6.880 1.00 53.38 118 MET A N 1
ATOM 941 C CA . MET A 1 118 ? -17.208 5.253 7.764 1.00 53.38 118 MET A CA 1
ATOM 942 C C . MET A 1 118 ? -18.066 6.403 7.220 1.00 53.38 118 MET A C 1
ATOM 944 O O . MET A 1 118 ? -17.568 7.516 7.028 1.00 53.38 118 MET A O 1
ATOM 948 N N . LYS A 1 119 ? -19.311 6.081 6.873 1.00 41.50 119 LYS A N 1
ATOM 949 C CA . LYS A 1 119 ? -20.310 7.008 6.343 1.00 41.50 119 LYS A CA 1
ATOM 950 C C . LYS A 1 119 ? -21.114 7.615 7.483 1.00 41.50 119 LYS A C 1
ATOM 952 O O . LYS A 1 119 ? -21.394 6.867 8.444 1.00 41.50 119 LYS A O 1
#

Foldseek 3Di:
DDDDDDDDDDDDDDDDDDDDDDDDDDDDDDDDDPDDDLQFDWFAFAPLLCVLLVPNDRTGRLVVSLVSVVVVQVVVVQQDPVHNQKGADDPSSCSRQVDRIDGSVCSSVSRVVRTDPPD

Mean predicted aligned error: 15.2 Å

Solvent-accessible surface area (backbone atoms only — not comparable to full-atom values): 7822 Å² total; per-residue (Å²): 142,84,84,88,85,90,88,86,85,86,87,82,90,83,87,86,88,80,89,77,91,75,89,80,82,86,80,87,82,88,77,92,74,87,84,68,64,90,59,65,46,71,30,36,50,34,72,50,54,32,61,69,67,64,74,84,57,60,55,45,22,59,58,56,54,53,47,54,52,51,50,51,37,59,76,70,58,27,51,35,88,90,42,77,55,35,33,50,40,50,73,66,48,24,69,52,69,75,39,68,59,48,46,68,78,48,51,65,58,56,50,56,75,43,38,53,77,84,126

Nearest PDB structures (foldseek):
  1uhr-assembly1_A  TM=8.468E-01  e=5.603E-07  Mus musculus
  1v31-assembly1_A  TM=8.388E-01  e=5.969E-07  Arabidopsis thaliana
  1v32-assembly1_A  TM=7.590E-01  e=1.863E-06  Arabidopsis thaliana
  6ltj-assembly1_P  TM=9.054E-01  e=3.011E-05  Homo sapiens
  7y8r-assembly1_P  TM=8.554E-01  e=1.211E-04  Homo sapiens

pLDDT: mean 70.38, std 18.68, range [37.31, 90.75]

Secondary structure (DSSP, 8-state):
-----------------------------------S-TTSSEEEEPHHHHHHH-S--SEEEHHHHHHHHHHHHHHTT-B-SS-TTEEE--HHHHHHH--SEEETTHHHHHHHHHEE---

Sequence (119 aa):
MLSSGSIKPAQKERKPKKEREASDESPRKGKRQKGSTGFLAPLQLSDALMKFIGTGETELPRSDVVKRIWDYIKENNLQDPADKRNIICDEKLKELFEVDYFTGFTVSKLLTAHFIKMK

Organism: Asparagus officinalis (NCBI:txid4686)

InterPro domains:
  IPR003121 SWIB/MDM2 domain [PF02201] (42-115)
  IPR003121 SWIB/MDM2 domain [PS51925] (38-117)
  IPR019835 SWIB domain [SM00151] (39-119)
  IPR036885 SWIB/MDM2 domain superfamily [G3DSA:1.10.245.10] (33-119)
  IPR036885 SWIB/MDM2 domain superfamily [SSF47592] (33-118)